Protein AF-A0A7Z8DWG6-F1 (afdb_monomer)

Solvent-accessible surface area (backbone atoms only — not comparable to full-atom values): 5266 Å² total; per-residue (Å²): 135,83,82,78,74,70,78,75,71,74,83,56,86,36,87,53,48,66,66,59,36,51,50,31,48,53,54,19,52,52,26,48,76,72,65,39,19,66,62,15,27,53,33,26,50,50,28,35,45,28,44,79,50,68,72,58,33,52,49,29,51,54,52,23,50,52,23,47,54,56,40,43,66,68,46,62,81,75,59,91,78,83,81,86,76,85,86,78,84,132

Foldseek 3Di:
DDPPPDPPPLPLPAPLPVVLLVVLQVVLVVCVVVLVLVVSLVSLVVSLSHHSDPVSNVVSVVSSVVSVVSVVVVVVVDDDDDDDDDDDDD

Nearest PDB structures (foldseek):
  2vkj-assembly1_A  TM=8.761E-01  e=1.299E+00  Thermotoga maritima
  2n8i-assembly1_A  TM=7.109E-01  e=1.860E+00  synthetic construct
  4jl0-assembly2_B  TM=5.585E-01  e=2.097E+00  Pseudomonas aeruginosa CHA

InterPro domains:
  IPR024684 Transcriptional activator PerC/bacteriophage SfV Orf40 [PF06069] (26-77)

Mean predicted aligned error: 12.07 Å

Organism: Escherichia albertii (NCBI:txid208962)

pLDDT: mean 76.03, std 17.88, range [41.34, 94.81]

Secondary structure (DSSP, 8-state):
-------------S---HHHHHHHHHHHHHHHHTT-HHHHHHHHHHHHHH---HHHHHHHHHHHHHHHHHHHHHHTTT------------

Structure (mmCIF, N/CA/C/O backbone):
data_AF-A0A7Z8DWG6-F1
#
_entry.id   AF-A0A7Z8DWG6-F1
#
loop_
_atom_site.group_PDB
_atom_site.id
_atom_site.type_sy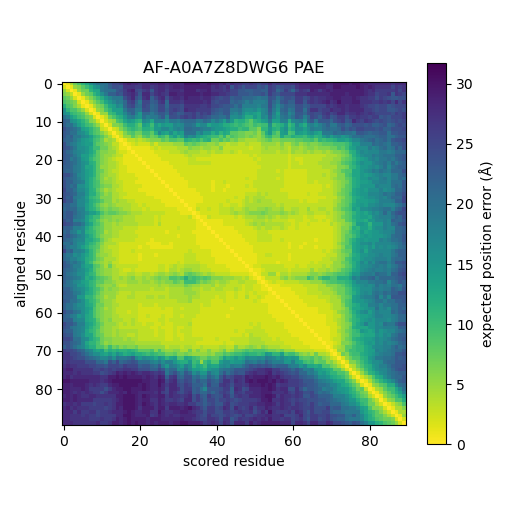mbol
_atom_site.label_atom_id
_atom_site.label_alt_id
_atom_site.label_comp_id
_atom_site.label_asym_id
_atom_site.label_entity_id
_atom_site.label_seq_id
_atom_site.pdbx_PDB_ins_code
_atom_site.Cartn_x
_atom_site.Cartn_y
_atom_site.Cartn_z
_atom_site.occupancy
_atom_site.B_iso_or_equiv
_atom_site.auth_seq_id
_atom_site.auth_comp_id
_atom_site.auth_asym_id
_atom_site.auth_atom_id
_atom_site.pdbx_PDB_model_num
ATOM 1 N N . PRO A 1 1 ? 32.491 -24.231 -23.111 1.00 46.88 1 PRO A N 1
ATOM 2 C CA . PRO A 1 1 ? 31.594 -24.209 -21.933 1.00 46.88 1 PRO A CA 1
ATOM 3 C C . PRO A 1 1 ? 30.603 -23.044 -22.043 1.00 46.88 1 PRO A C 1
ATOM 5 O O . PRO A 1 1 ? 30.936 -21.904 -21.735 1.00 46.88 1 PRO A O 1
ATOM 8 N N . VAL A 1 2 ? 29.417 -23.324 -22.584 1.00 41.34 2 VAL A N 1
ATOM 9 C CA . VAL A 1 2 ? 28.344 -22.333 -22.699 1.00 41.34 2 VAL A CA 1
ATOM 10 C C . VAL A 1 2 ? 27.669 -22.271 -21.332 1.00 41.34 2 VAL A C 1
ATOM 12 O O . VAL A 1 2 ? 27.056 -23.244 -20.902 1.00 41.34 2 VAL A O 1
ATOM 15 N N . HIS A 1 3 ? 27.849 -21.170 -20.604 1.00 52.53 3 HIS A N 1
ATOM 16 C CA . HIS A 1 3 ? 27.041 -20.898 -19.420 1.00 52.53 3 HIS A CA 1
ATOM 17 C C . HIS A 1 3 ? 25.633 -20.552 -19.908 1.00 52.53 3 HIS A C 1
ATOM 19 O O . HIS A 1 3 ? 25.331 -19.397 -20.195 1.00 52.53 3 HIS A O 1
ATOM 25 N N . GLU A 1 4 ? 24.781 -21.567 -20.041 1.00 45.75 4 GLU A N 1
ATOM 26 C CA . GLU A 1 4 ? 23.340 -21.377 -20.154 1.00 45.75 4 GLU A CA 1
ATOM 27 C C . GLU A 1 4 ? 22.857 -20.762 -18.839 1.00 45.75 4 GLU A C 1
ATOM 29 O O . GLU A 1 4 ? 22.635 -21.439 -17.830 1.00 45.75 4 GLU A O 1
ATOM 34 N N . THR A 1 5 ? 22.747 -19.437 -18.819 1.00 52.38 5 THR A N 1
ATOM 35 C CA . THR A 1 5 ? 22.010 -18.725 -17.787 1.00 52.38 5 THR A CA 1
ATOM 36 C C . THR A 1 5 ? 20.567 -19.195 -17.879 1.00 52.38 5 THR A C 1
ATOM 38 O O . THR A 1 5 ? 19.805 -18.771 -18.746 1.00 52.38 5 THR A O 1
ATOM 41 N N . ARG A 1 6 ? 20.200 -20.134 -16.995 1.00 56.34 6 ARG A N 1
ATOM 42 C CA . ARG A 1 6 ? 18.810 -20.535 -16.758 1.00 56.34 6 ARG A CA 1
ATOM 43 C C . ARG A 1 6 ? 17.957 -19.266 -16.771 1.00 56.34 6 ARG A C 1
ATOM 45 O O . ARG A 1 6 ? 18.263 -18.367 -15.981 1.00 56.34 6 ARG A O 1
ATOM 52 N N . PRO A 1 7 ? 16.922 -19.153 -17.622 1.00 48.50 7 PRO A N 1
ATOM 53 C CA . PRO A 1 7 ? 16.034 -18.013 -17.544 1.00 48.50 7 PRO A CA 1
ATOM 54 C C . PRO A 1 7 ? 15.430 -18.053 -16.146 1.00 48.50 7 PRO A C 1
ATOM 56 O O . PRO A 1 7 ? 14.701 -18.988 -15.800 1.00 48.50 7 PRO A O 1
ATOM 59 N N . VAL A 1 8 ? 15.802 -17.081 -15.310 1.00 54.38 8 VAL A N 1
ATOM 60 C CA . VAL A 1 8 ? 15.129 -16.834 -14.041 1.00 54.38 8 VAL A CA 1
ATOM 61 C C . VAL A 1 8 ? 13.703 -16.536 -14.458 1.00 54.38 8 VAL A C 1
ATOM 63 O O . VAL A 1 8 ? 13.421 -15.464 -14.986 1.00 54.38 8 VAL A O 1
ATOM 66 N N . ARG A 1 9 ? 12.829 -17.545 -14.369 1.00 56.69 9 ARG A N 1
ATOM 67 C CA . ARG A 1 9 ? 11.409 -17.379 -14.649 1.00 56.69 9 ARG A CA 1
ATOM 68 C C . ARG A 1 9 ? 10.987 -16.186 -13.809 1.00 56.69 9 ARG A C 1
ATOM 70 O O . ARG A 1 9 ? 11.048 -16.249 -12.585 1.00 56.69 9 ARG A O 1
ATOM 77 N N . ASN A 1 10 ? 10.629 -15.087 -14.460 1.00 52.81 10 ASN A N 1
ATOM 78 C CA . ASN A 1 10 ? 9.991 -13.974 -13.786 1.00 52.81 10 ASN A CA 1
ATOM 79 C C . ASN A 1 10 ? 8.647 -14.523 -13.294 1.00 52.81 10 ASN A C 1
ATOM 81 O O . ASN A 1 10 ? 7.670 -14.538 -14.030 1.00 52.81 10 ASN A O 1
ATOM 85 N N . PHE A 1 11 ? 8.615 -15.054 -12.068 1.00 56.47 11 PHE A N 1
ATOM 86 C CA . PHE A 1 11 ? 7.426 -15.613 -11.408 1.00 56.47 11 PHE A CA 1
ATOM 87 C C . PHE A 1 11 ? 6.402 -14.525 -11.035 1.00 56.47 11 PHE A C 1
ATOM 89 O O . PHE A 1 11 ? 5.473 -14.762 -10.262 1.00 56.47 11 PHE A O 1
ATOM 96 N N . TYR A 1 12 ? 6.584 -13.310 -11.544 1.00 62.38 12 TYR A N 1
ATOM 97 C CA . TYR A 1 12 ? 5.678 -12.201 -11.348 1.00 62.38 12 TYR A CA 1
ATOM 98 C C . TYR A 1 12 ? 4.525 -12.368 -12.341 1.00 62.38 12 TYR A C 1
ATOM 100 O O . TYR A 1 12 ? 4.705 -12.291 -13.549 1.00 62.38 12 TYR A O 1
ATOM 108 N N . VAL A 1 13 ? 3.349 -12.700 -11.807 1.00 65.06 13 VAL A N 1
ATOM 109 C CA . VAL A 1 13 ? 2.131 -13.040 -12.571 1.00 65.06 13 VAL A CA 1
ATOM 110 C C . VAL A 1 13 ? 1.415 -11.777 -13.092 1.00 65.06 13 VAL A C 1
ATOM 112 O O . VAL A 1 13 ? 0.362 -11.873 -13.713 1.00 65.06 13 VAL A O 1
ATOM 115 N N . GLY A 1 14 ? 1.955 -10.590 -12.807 1.00 67.69 14 GLY A N 1
ATOM 116 C CA . GLY A 1 14 ? 1.385 -9.302 -13.184 1.00 67.69 14 GLY A CA 1
ATOM 117 C C . GLY A 1 14 ? 1.615 -8.948 -14.652 1.00 67.69 14 GLY A C 1
ATOM 118 O O . GLY A 1 14 ? 2.547 -9.414 -15.303 1.00 67.69 14 GLY A O 1
ATOM 119 N N . THR A 1 15 ? 0.762 -8.076 -15.173 1.00 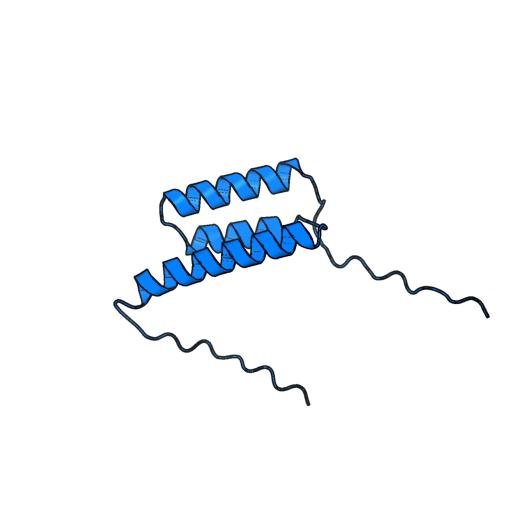77.56 15 THR A N 1
ATOM 120 C CA . THR A 1 15 ? 0.956 -7.403 -16.464 1.00 77.56 15 THR A CA 1
ATOM 121 C C . THR A 1 15 ? 1.937 -6.230 -16.365 1.00 77.56 15 THR A C 1
ATOM 123 O O . THR A 1 15 ? 2.394 -5.731 -17.392 1.00 77.56 15 THR A O 1
ATOM 126 N N . ASN A 1 16 ? 2.298 -5.815 -15.140 1.00 80.62 16 ASN A N 1
ATOM 127 C CA . ASN A 1 16 ? 3.154 -4.664 -14.837 1.00 80.62 16 ASN A CA 1
ATOM 128 C C . ASN A 1 16 ? 2.650 -3.365 -15.476 1.00 80.62 16 ASN A C 1
ATOM 130 O O . ASN A 1 16 ? 3.439 -2.470 -15.785 1.00 80.62 16 ASN A O 1
ATOM 134 N N . ASP A 1 17 ? 1.334 -3.266 -15.686 1.00 86.56 17 ASP A N 1
ATOM 135 C CA . ASP A 1 17 ? 0.719 -2.062 -16.219 1.00 86.56 17 ASP A CA 1
ATOM 136 C C . ASP A 1 17 ? 0.769 -0.960 -15.143 1.00 86.56 17 ASP A C 1
ATOM 138 O O . ASP A 1 17 ? 0.120 -1.079 -14.091 1.00 86.56 17 ASP A O 1
ATOM 142 N N . PRO A 1 18 ? 1.501 0.145 -15.384 1.00 86.19 18 PRO A N 1
ATOM 143 C CA . PRO A 1 18 ? 1.618 1.232 -14.420 1.00 86.19 18 PRO A CA 1
ATOM 144 C C . PRO A 1 18 ? 0.262 1.867 -14.082 1.00 86.19 18 PRO A C 1
ATOM 146 O O . PRO A 1 18 ? 0.086 2.391 -12.982 1.00 86.19 18 PRO A O 1
ATOM 149 N N . ARG A 1 19 ? -0.728 1.805 -14.984 1.00 90.12 19 ARG A N 1
ATOM 150 C CA . ARG A 1 19 ? -2.085 2.315 -14.737 1.00 90.12 19 ARG A CA 1
ATOM 151 C C . ARG A 1 19 ? -2.826 1.459 -13.720 1.00 90.12 19 ARG A C 1
ATOM 153 O O . ARG A 1 19 ? -3.503 2.009 -12.851 1.00 90.12 19 ARG A O 1
ATOM 160 N N . VAL A 1 20 ? -2.677 0.137 -13.801 1.00 89.81 20 VAL A N 1
ATOM 161 C CA . VAL A 1 20 ? -3.287 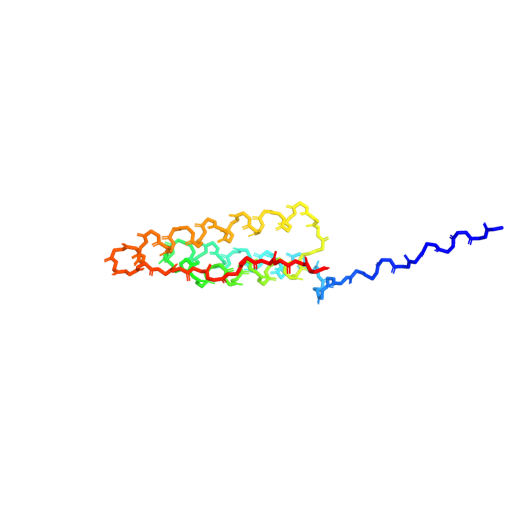-0.805 -12.853 1.00 89.81 20 VAL A CA 1
ATOM 162 C C . VAL A 1 20 ? -2.636 -0.648 -11.481 1.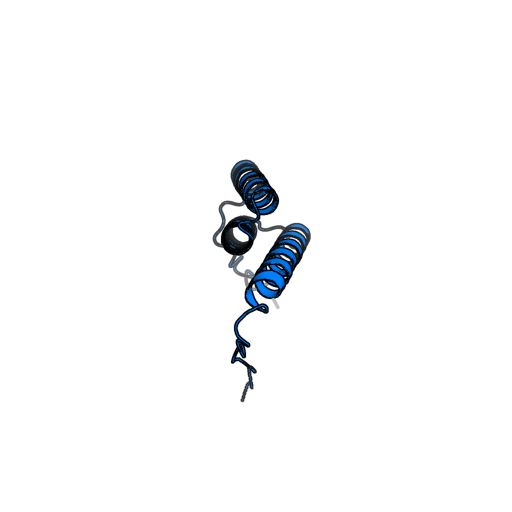00 89.81 20 VAL A C 1
ATOM 164 O O . VAL A 1 20 ? -3.343 -0.486 -10.486 1.00 89.81 20 VAL A O 1
ATOM 167 N N . ILE A 1 21 ? -1.303 -0.574 -11.429 1.00 90.69 21 ILE A N 1
ATOM 168 C CA . ILE A 1 21 ? -0.548 -0.333 -10.189 1.00 90.69 21 ILE A CA 1
ATOM 169 C C . ILE A 1 21 ? -0.977 0.991 -9.542 1.00 90.69 21 ILE A C 1
ATOM 171 O O . ILE A 1 21 ? -1.248 1.036 -8.337 1.00 90.69 21 ILE A O 1
ATOM 175 N N . LEU A 1 22 ? -1.105 2.063 -10.331 1.00 92.00 22 LEU A N 1
ATOM 176 C CA . LEU A 1 22 ? -1.553 3.368 -9.845 1.00 92.00 22 LEU A CA 1
ATOM 177 C C . LEU A 1 22 ? -3.000 3.328 -9.332 1.00 92.00 22 LEU A C 1
ATOM 179 O O . LEU A 1 22 ? -3.294 3.904 -8.283 1.00 92.00 22 LEU A O 1
ATOM 183 N N . CYS A 1 23 ? -3.903 2.648 -10.042 1.00 94.00 23 CYS A N 1
ATOM 184 C CA . CYS A 1 23 ? -5.300 2.497 -9.635 1.00 94.00 23 CYS A CA 1
ATOM 185 C C . CYS A 1 23 ? -5.416 1.748 -8.298 1.00 94.00 23 CYS A C 1
ATOM 187 O O . CYS A 1 23 ? -6.076 2.231 -7.376 1.00 94.00 23 CYS A O 1
ATOM 189 N N . LEU A 1 24 ? -4.703 0.626 -8.159 1.00 93.25 24 LEU A N 1
ATOM 190 C CA . LEU A 1 24 ? -4.655 -0.163 -6.926 1.00 93.25 24 LEU A CA 1
ATOM 191 C C . LEU A 1 24 ? -4.043 0.635 -5.769 1.00 93.25 24 LEU A C 1
ATOM 193 O O . LEU A 1 24 ? -4.568 0.610 -4.660 1.00 93.25 24 LEU A O 1
ATOM 197 N N . THR A 1 25 ? -2.980 1.398 -6.030 1.00 93.50 25 THR A N 1
ATOM 198 C CA . THR A 1 25 ? -2.342 2.274 -5.033 1.00 93.50 25 THR A CA 1
ATOM 199 C C . THR A 1 25 ? -3.330 3.313 -4.503 1.00 93.50 25 THR A C 1
ATOM 201 O O . THR A 1 25 ? -3.530 3.408 -3.294 1.00 93.50 25 THR A O 1
ATOM 204 N N . ARG A 1 26 ? -4.023 4.035 -5.396 1.00 94.69 26 ARG A N 1
ATOM 205 C CA . ARG A 1 26 ? -5.038 5.031 -5.010 1.00 94.69 26 ARG A CA 1
ATOM 206 C C . ARG A 1 26 ? -6.184 4.407 -4.219 1.00 94.69 26 ARG A C 1
ATOM 208 O O . ARG A 1 26 ? -6.612 4.960 -3.210 1.00 94.69 26 ARG A O 1
ATOM 215 N N . GLN A 1 27 ? -6.654 3.237 -4.647 1.00 93.94 27 GLN A N 1
ATOM 216 C CA . GLN A 1 27 ? -7.706 2.510 -3.942 1.00 93.94 27 GLN A CA 1
ATOM 217 C C . GLN A 1 27 ? -7.252 2.070 -2.541 1.00 93.94 27 GLN A C 1
ATOM 219 O O . GLN A 1 27 ? -8.021 2.160 -1.583 1.00 93.94 27 GLN A O 1
ATOM 224 N N . ALA A 1 28 ? -6.007 1.613 -2.393 1.00 93.19 28 ALA A N 1
ATOM 225 C CA . ALA A 1 28 ? -5.459 1.240 -1.096 1.00 93.19 28 ALA A CA 1
ATOM 226 C C . ALA A 1 28 ? -5.351 2.452 -0.156 1.00 93.19 28 ALA A C 1
ATOM 228 O O . ALA A 1 28 ? -5.715 2.349 1.015 1.00 93.19 28 ALA A O 1
ATOM 229 N N . GLU A 1 29 ? -4.924 3.606 -0.670 1.00 93.81 29 GLU A N 1
ATOM 230 C CA . GLU A 1 29 ? -4.857 4.861 0.086 1.00 93.81 29 GLU A CA 1
ATOM 231 C C . GLU A 1 29 ? -6.242 5.366 0.520 1.00 93.81 29 GLU A C 1
ATOM 233 O O . GLU A 1 29 ? -6.409 5.782 1.668 1.00 93.81 29 GLU A O 1
ATOM 238 N N . GLU A 1 30 ? -7.261 5.262 -0.338 1.00 94.81 30 GLU A N 1
ATOM 239 C CA . GLU A 1 30 ? -8.646 5.588 0.029 1.00 94.81 30 GLU A CA 1
ATOM 240 C C . GLU A 1 30 ? -9.170 4.660 1.140 1.00 94.81 30 GLU A C 1
ATOM 242 O O . GLU A 1 30 ? -9.838 5.084 2.084 1.00 94.81 30 GLU A O 1
ATOM 247 N N . LEU A 1 31 ? -8.835 3.370 1.083 1.00 92.94 31 LEU A N 1
ATOM 248 C CA . LEU A 1 31 ? -9.192 2.434 2.147 1.00 92.94 31 LEU A CA 1
ATOM 249 C C . LEU A 1 31 ? -8.435 2.734 3.452 1.00 92.94 31 LEU A C 1
ATOM 251 O O . LEU A 1 31 ? -9.011 2.576 4.532 1.00 92.94 31 LEU A O 1
ATOM 255 N N . GLU A 1 32 ? -7.179 3.189 3.380 1.00 91.12 32 GLU A N 1
ATOM 256 C CA . GLU A 1 32 ? -6.420 3.656 4.548 1.00 91.12 32 GLU A CA 1
ATOM 257 C C . GLU A 1 32 ? -7.055 4.897 5.189 1.00 91.12 32 GLU A C 1
ATOM 259 O O . GLU A 1 32 ? -7.162 4.943 6.421 1.00 91.12 32 GLU A O 1
ATOM 264 N N . SER A 1 33 ? -7.500 5.871 4.386 1.00 90.94 33 SER A N 1
ATOM 265 C CA . SER A 1 33 ? -8.139 7.098 4.884 1.00 90.94 33 SER A CA 1
ATOM 266 C C . SER A 1 33 ? -9.496 6.812 5.532 1.00 90.94 33 SER A C 1
ATOM 268 O O . SER A 1 33 ? -9.811 7.363 6.585 1.00 90.94 33 SER A O 1
ATOM 270 N N . ARG A 1 34 ? -10.247 5.847 4.988 1.00 90.69 34 ARG A N 1
ATOM 271 C CA . ARG A 1 34 ? -11.507 5.338 5.561 1.00 90.69 34 ARG A CA 1
ATOM 272 C C . ARG A 1 34 ? -11.305 4.430 6.780 1.00 90.69 34 ARG A C 1
ATOM 274 O O . ARG A 1 34 ? -12.277 3.987 7.386 1.00 90.69 34 ARG A O 1
ATOM 281 N N . GLY A 1 35 ? -10.060 4.114 7.145 1.00 88.75 35 GLY A N 1
ATOM 282 C CA . GLY A 1 35 ? -9.733 3.256 8.287 1.00 88.75 35 GLY A CA 1
ATOM 283 C C . GLY A 1 35 ? -9.978 1.759 8.060 1.00 88.75 35 GLY A C 1
ATOM 284 O O . GLY A 1 35 ? -9.923 0.978 9.013 1.00 88.75 35 GLY A O 1
ATOM 285 N N . LEU A 1 36 ? -10.216 1.335 6.816 1.00 90.69 36 LEU A N 1
ATOM 286 C CA . LEU A 1 36 ? -10.441 -0.055 6.412 1.00 90.69 36 LEU A CA 1
ATOM 287 C C . LEU A 1 36 ? -9.108 -0.776 6.157 1.00 90.69 36 LEU A C 1
ATOM 289 O O . LEU A 1 36 ? -8.864 -1.332 5.086 1.00 90.69 36 LEU A O 1
ATOM 293 N N . TYR A 1 37 ? -8.236 -0.795 7.165 1.00 89.00 37 TYR A N 1
ATOM 294 C CA . TYR A 1 37 ? -6.843 -1.223 7.014 1.00 89.00 37 TYR A CA 1
ATOM 295 C C . TYR A 1 37 ? -6.661 -2.679 6.550 1.00 89.00 37 TYR A C 1
ATOM 297 O O . TYR A 1 37 ? -5.731 -2.964 5.801 1.00 89.00 37 TYR A O 1
ATOM 305 N N . ARG A 1 38 ? -7.549 -3.609 6.934 1.00 87.56 38 ARG A N 1
ATOM 306 C CA . ARG A 1 38 ? -7.487 -5.002 6.442 1.00 87.56 38 ARG A CA 1
ATOM 307 C C . ARG A 1 38 ? -7.751 -5.085 4.937 1.00 87.56 38 ARG A C 1
ATOM 309 O O . ARG A 1 38 ? -7.035 -5.782 4.231 1.00 87.56 38 ARG A O 1
ATOM 316 N N . ARG A 1 39 ? -8.739 -4.329 4.444 1.00 89.62 39 ARG A N 1
ATOM 317 C CA . ARG A 1 39 ? -9.062 -4.257 3.010 1.00 89.62 39 ARG A CA 1
ATOM 318 C C . ARG A 1 39 ? -7.950 -3.548 2.240 1.00 89.62 39 ARG A C 1
ATOM 320 O O . ARG A 1 39 ? -7.537 -4.049 1.201 1.00 89.62 39 ARG A O 1
ATOM 327 N N . ALA A 1 40 ? -7.415 -2.453 2.784 1.00 92.44 40 ALA A N 1
ATOM 328 C CA . ALA A 1 40 ? -6.261 -1.761 2.213 1.00 92.44 40 ALA A CA 1
ATOM 329 C C . ALA A 1 40 ? -5.048 -2.698 2.065 1.00 92.44 40 ALA A C 1
ATOM 331 O O . ALA A 1 40 ? -4.432 -2.739 1.006 1.00 92.44 40 ALA A O 1
ATOM 332 N N . ALA A 1 41 ? -4.749 -3.524 3.078 1.00 91.19 41 ALA A N 1
ATOM 333 C CA . ALA A 1 41 ? -3.661 -4.504 3.019 1.00 91.19 41 ALA A CA 1
ATOM 334 C C . ALA A 1 41 ? -3.829 -5.532 1.882 1.00 91.19 41 ALA A C 1
ATOM 336 O O . ALA A 1 41 ? -2.840 -5.916 1.254 1.00 91.19 41 ALA A O 1
ATOM 337 N N . THR A 1 42 ? -5.060 -5.962 1.589 1.00 93.00 42 THR A N 1
ATOM 338 C CA . THR A 1 42 ? -5.346 -6.843 0.445 1.00 93.00 42 THR A CA 1
ATOM 339 C C . THR A 1 42 ? -5.093 -6.138 -0.887 1.00 93.00 42 THR A C 1
ATOM 341 O O . THR A 1 42 ? -4.484 -6.727 -1.777 1.00 93.00 42 THR A O 1
ATOM 344 N N . VAL A 1 43 ? -5.491 -4.869 -1.019 1.00 94.06 43 VAL A N 1
ATOM 345 C CA . VAL A 1 43 ? -5.259 -4.084 -2.245 1.00 94.06 43 VAL A CA 1
ATOM 346 C C . VAL A 1 43 ? -3.767 -3.788 -2.447 1.00 94.06 43 VAL A C 1
ATOM 348 O O . VAL A 1 43 ? -3.261 -3.948 -3.555 1.00 94.06 43 VAL A O 1
ATOM 351 N N . TRP A 1 44 ? -3.020 -3.493 -1.377 1.00 93.56 44 TRP A N 1
ATOM 352 C CA . TRP A 1 44 ? -1.556 -3.395 -1.434 1.00 93.56 44 TRP A CA 1
ATOM 353 C C . TRP A 1 44 ? -0.902 -4.696 -1.924 1.00 93.56 44 TRP A C 1
ATOM 355 O O . TRP A 1 44 ? 0.094 -4.656 -2.645 1.00 93.56 44 TRP A O 1
ATOM 365 N N . MET A 1 45 ? -1.475 -5.859 -1.591 1.00 90.69 45 MET A N 1
ATOM 366 C CA . MET A 1 45 ? -0.993 -7.140 -2.115 1.00 90.69 45 MET A CA 1
ATOM 367 C C . MET A 1 45 ? -1.340 -7.367 -3.583 1.00 90.69 45 MET A C 1
ATOM 369 O O . MET A 1 45 ? -0.554 -8.000 -4.285 1.00 90.69 45 MET A O 1
ATOM 373 N N . ALA A 1 46 ? -2.467 -6.843 -4.064 1.00 90.62 46 ALA A N 1
ATOM 374 C CA . ALA A 1 46 ? -2.777 -6.841 -5.489 1.00 90.62 46 ALA A CA 1
ATOM 375 C C . ALA A 1 46 ? -1.772 -5.968 -6.263 1.00 90.62 46 ALA A C 1
ATOM 377 O O . ALA A 1 46 ? -1.185 -6.448 -7.228 1.00 90.62 46 ALA A O 1
ATOM 378 N N . ALA A 1 47 ? -1.473 -4.755 -5.775 1.00 90.31 47 ALA A N 1
ATOM 379 C CA . ALA A 1 47 ? -0.467 -3.871 -6.380 1.00 90.31 47 ALA A CA 1
ATOM 380 C C . ALA A 1 47 ? 0.932 -4.514 -6.408 1.00 90.31 47 ALA A C 1
ATOM 382 O O . ALA A 1 47 ? 1.644 -4.441 -7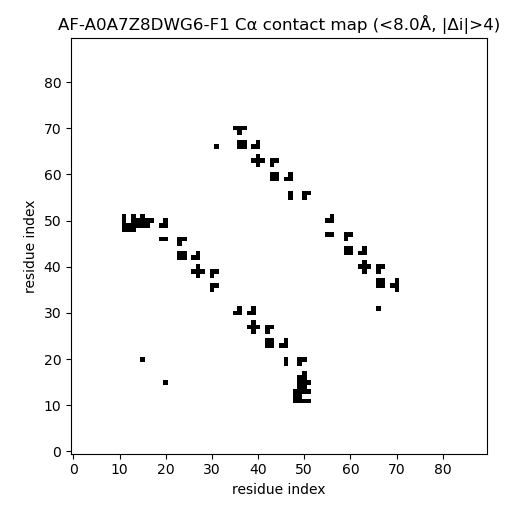.406 1.00 90.31 47 ALA A O 1
ATOM 383 N N . PHE A 1 48 ? 1.306 -5.228 -5.342 1.00 88.31 48 PHE A N 1
ATOM 384 C CA . PHE A 1 48 ? 2.542 -6.011 -5.297 1.00 88.31 48 PHE A CA 1
ATOM 385 C C . PHE A 1 48 ? 2.580 -7.146 -6.321 1.00 88.31 48 PHE A C 1
ATOM 387 O O . PHE A 1 48 ? 3.638 -7.430 -6.871 1.00 88.31 48 PHE A O 1
ATOM 394 N N . ARG A 1 49 ? 1.466 -7.845 -6.553 1.00 85.19 49 ARG A N 1
ATOM 395 C CA . ARG A 1 49 ? 1.416 -8.925 -7.552 1.00 85.19 49 ARG A CA 1
ATOM 396 C C . ARG A 1 49 ? 1.517 -8.377 -8.972 1.00 85.19 49 ARG A C 1
ATOM 398 O O . ARG A 1 49 ? 2.078 -9.062 -9.818 1.00 85.19 49 ARG A O 1
ATOM 405 N N . GLU A 1 50 ? 1.023 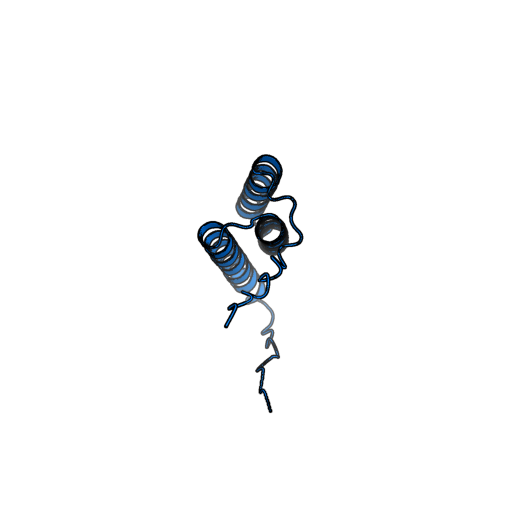-7.160 -9.178 1.00 86.12 50 GLU A N 1
ATOM 406 C CA . GLU A 1 50 ? 1.065 -6.451 -10.452 1.00 86.12 50 GLU A CA 1
ATOM 407 C C . GLU A 1 50 ? 2.459 -5.879 -10.770 1.00 86.12 50 GLU A C 1
ATOM 409 O O . GLU A 1 50 ? 2.895 -5.947 -11.911 1.00 86.12 50 GLU A O 1
ATOM 414 N N . SER A 1 51 ? 3.184 -5.362 -9.772 1.00 83.31 51 SER A N 1
ATOM 415 C CA . SER A 1 51 ? 4.505 -4.741 -9.965 1.00 83.31 51 SER A CA 1
ATOM 416 C C . SER A 1 51 ? 5.649 -5.746 -10.114 1.00 83.31 51 SER A C 1
ATOM 418 O O . SER A 1 51 ? 5.805 -6.681 -9.318 1.00 83.31 51 SER A O 1
ATOM 420 N N . HIS A 1 52 ? 6.516 -5.500 -11.099 1.00 82.06 52 HIS A N 1
ATOM 421 C CA . HIS A 1 52 ? 7.746 -6.270 -11.333 1.00 82.06 52 HIS A CA 1
ATOM 422 C C . HIS A 1 52 ? 9.004 -5.573 -10.788 1.00 82.06 52 HIS A C 1
ATOM 424 O O . HIS A 1 52 ? 10.090 -6.150 -10.809 1.00 82.06 52 HIS A O 1
ATOM 430 N N . SER A 1 53 ? 8.876 -4.350 -10.267 1.00 83.75 53 SER A N 1
ATOM 431 C CA . SER A 1 53 ? 10.001 -3.582 -9.732 1.00 83.75 53 SER A CA 1
ATOM 432 C C . SER A 1 53 ? 10.241 -3.911 -8.259 1.00 83.75 53 SER A C 1
ATOM 434 O O . SER A 1 53 ? 9.404 -3.646 -7.397 1.00 83.75 53 SER A O 1
ATOM 436 N N . GLN A 1 54 ? 11.411 -4.466 -7.934 1.00 80.44 54 GLN A N 1
ATOM 437 C CA . GLN A 1 54 ? 11.784 -4.794 -6.554 1.00 80.44 54 GLN A CA 1
ATOM 438 C C . GLN A 1 54 ?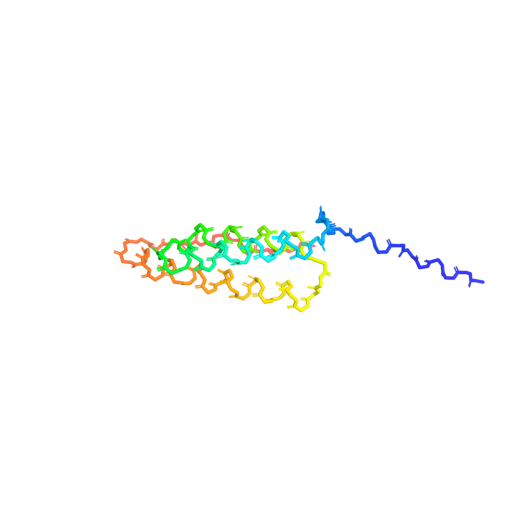 11.637 -3.623 -5.550 1.00 80.44 54 GLN A C 1
ATOM 440 O O . GLN A 1 54 ? 11.091 -3.859 -4.467 1.00 80.44 54 GLN A O 1
ATOM 445 N N . PRO A 1 55 ? 12.063 -2.374 -5.845 1.00 84.81 55 PRO A N 1
ATOM 446 C CA . PRO A 1 55 ? 11.862 -1.258 -4.917 1.00 84.81 55 PRO A CA 1
ATOM 447 C C . PRO A 1 55 ? 10.381 -0.915 -4.690 1.00 84.81 55 PRO A C 1
ATOM 449 O O . PRO A 1 55 ? 9.990 -0.635 -3.556 1.00 84.81 55 PRO A O 1
ATOM 452 N N . GLU A 1 56 ? 9.534 -0.994 -5.720 1.00 84.88 56 GLU A N 1
ATOM 453 C CA . GLU A 1 56 ? 8.087 -0.775 -5.571 1.00 84.88 56 GLU A CA 1
ATOM 454 C C . GLU A 1 56 ? 7.440 -1.878 -4.733 1.00 84.88 56 GLU A C 1
ATOM 456 O O . GLU A 1 56 ? 6.670 -1.608 -3.813 1.00 84.88 56 GLU A O 1
ATOM 461 N N . ARG A 1 57 ? 7.820 -3.133 -4.983 1.00 84.06 57 ARG A N 1
ATOM 462 C CA . ARG A 1 57 ? 7.359 -4.291 -4.212 1.00 84.06 57 ARG A CA 1
ATOM 463 C C . ARG A 1 57 ? 7.676 -4.144 -2.726 1.00 84.06 57 ARG A C 1
ATOM 465 O O . ARG A 1 57 ? 6.804 -4.382 -1.891 1.00 84.06 57 ARG A O 1
ATOM 472 N N . ASN A 1 58 ? 8.886 -3.698 -2.391 1.00 89.94 58 ASN A N 1
ATOM 473 C CA . ASN A 1 58 ? 9.272 -3.425 -1.006 1.00 89.94 58 ASN A CA 1
ATOM 474 C C . ASN A 1 58 ? 8.415 -2.305 -0.389 1.00 89.94 58 ASN A C 1
ATOM 476 O O . ASN A 1 58 ? 8.004 -2.414 0.768 1.00 89.94 58 ASN A O 1
ATOM 480 N N . ASN A 1 59 ? 8.085 -1.263 -1.161 1.00 91.50 59 ASN A N 1
ATOM 481 C CA . ASN A 1 59 ? 7.185 -0.195 -0.718 1.00 91.50 59 ASN A CA 1
ATOM 482 C C . ASN A 1 59 ? 5.781 -0.737 -0.401 1.00 91.50 59 ASN A C 1
ATOM 484 O O . ASN A 1 59 ? 5.258 -0.496 0.689 1.00 91.50 59 ASN A O 1
ATOM 488 N N . PHE A 1 60 ? 5.205 -1.540 -1.300 1.00 90.81 60 PHE A N 1
ATOM 489 C CA . PHE A 1 60 ? 3.887 -2.145 -1.098 1.00 90.81 60 PHE A CA 1
ATOM 490 C C . PHE A 1 60 ? 3.852 -3.075 0.116 1.00 90.81 60 PHE A C 1
ATOM 492 O O . PHE A 1 60 ? 2.885 -3.050 0.880 1.00 90.81 60 PHE A O 1
ATOM 499 N N . LEU A 1 61 ? 4.918 -3.846 0.354 1.00 90.62 61 LEU A N 1
ATOM 500 C CA . LEU A 1 61 ? 5.044 -4.666 1.559 1.00 90.62 61 LEU A CA 1
ATOM 501 C C . LEU A 1 61 ? 5.090 -3.812 2.833 1.00 90.62 61 LEU A C 1
ATOM 503 O O . LEU A 1 61 ? 4.352 -4.100 3.776 1.00 90.62 61 LEU A O 1
ATOM 507 N N . ALA A 1 62 ? 5.871 -2.728 2.848 1.00 91.62 62 ALA A N 1
ATOM 508 C CA . ALA A 1 62 ? 5.938 -1.815 3.990 1.00 91.62 62 ALA A CA 1
ATOM 509 C C . ALA A 1 62 ? 4.583 -1.132 4.271 1.00 91.62 62 ALA A C 1
ATOM 511 O O . ALA A 1 62 ? 4.167 -0.985 5.425 1.00 91.62 62 ALA A O 1
ATOM 512 N N . ARG A 1 63 ? 3.854 -0.740 3.218 1.00 91.94 63 ARG A N 1
ATOM 513 C CA . ARG A 1 63 ? 2.498 -0.173 3.317 1.00 91.94 63 ARG A CA 1
ATOM 514 C C . ARG A 1 63 ? 1.493 -1.187 3.856 1.00 91.94 63 ARG A C 1
ATOM 516 O O . ARG A 1 63 ? 0.745 -0.883 4.788 1.00 91.94 63 ARG A O 1
ATOM 523 N N . ARG A 1 64 ? 1.527 -2.415 3.339 1.00 90.81 64 ARG A N 1
ATOM 524 C CA . ARG A 1 64 ? 0.708 -3.527 3.827 1.00 90.81 64 ARG A CA 1
ATOM 525 C C . ARG A 1 64 ? 0.972 -3.809 5.303 1.00 90.81 64 ARG A C 1
ATOM 527 O O . ARG A 1 64 ? 0.025 -3.928 6.076 1.00 90.81 64 ARG A O 1
ATOM 534 N N . GLU A 1 65 ? 2.234 -3.897 5.712 1.00 90.38 65 GLU A N 1
ATOM 535 C CA . GLU A 1 65 ? 2.591 -4.136 7.110 1.00 90.38 65 GLU A CA 1
ATOM 536 C C . GLU A 1 65 ? 2.059 -3.016 8.014 1.00 90.38 65 GLU A C 1
ATOM 538 O O . GLU A 1 65 ? 1.447 -3.282 9.050 1.00 90.38 65 GLU A O 1
ATOM 543 N N . ARG A 1 66 ? 2.199 -1.753 7.592 1.00 90.25 66 ARG A N 1
ATOM 544 C CA . ARG A 1 66 ? 1.639 -0.600 8.308 1.00 90.25 66 ARG A CA 1
ATOM 545 C C . ARG A 1 66 ? 0.123 -0.711 8.471 1.00 90.25 66 ARG A C 1
ATOM 547 O O . ARG A 1 66 ? -0.383 -0.463 9.567 1.00 90.25 66 ARG A O 1
ATOM 554 N N . CYS A 1 67 ? -0.591 -1.096 7.415 1.00 89.25 67 CYS A N 1
ATOM 555 C CA . CYS A 1 67 ? -2.024 -1.375 7.473 1.00 89.25 67 CYS A CA 1
ATOM 556 C C . CYS A 1 67 ? -2.344 -2.462 8.505 1.00 89.25 67 CYS A C 1
ATOM 558 O O . CYS A 1 67 ? -3.188 -2.260 9.378 1.00 89.25 67 CYS A O 1
ATOM 560 N N . LEU A 1 68 ? -1.637 -3.592 8.460 1.00 87.06 68 LEU A N 1
ATOM 561 C CA . LEU A 1 68 ? -1.863 -4.700 9.385 1.00 87.06 68 LEU A CA 1
ATOM 562 C C . LEU A 1 68 ? -1.588 -4.293 10.836 1.00 87.06 68 LEU A C 1
ATOM 564 O O . LEU A 1 68 ? -2.438 -4.541 11.689 1.00 87.06 68 LEU A O 1
ATOM 568 N N . ARG A 1 69 ? -0.496 -3.569 11.110 1.00 87.44 69 ARG A N 1
ATOM 569 C CA . ARG A 1 69 ? -0.186 -3.025 12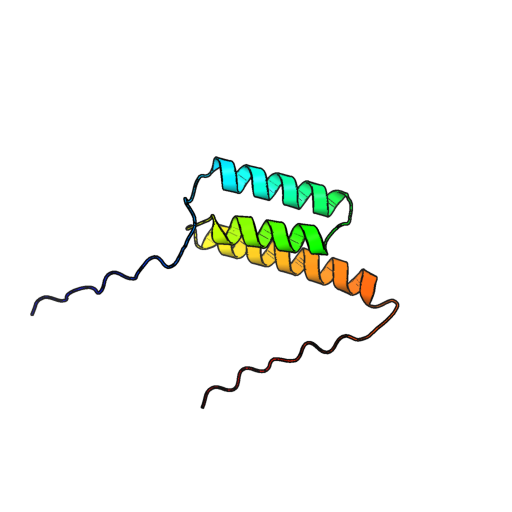.445 1.00 87.44 69 ARG A CA 1
ATOM 570 C C . ARG A 1 69 ? -1.282 -2.081 12.954 1.00 87.44 69 ARG A C 1
ATOM 572 O O . ARG A 1 69 ? -1.687 -2.191 14.108 1.00 87.44 69 ARG A O 1
ATOM 579 N N . LYS A 1 70 ? -1.801 -1.180 12.110 1.00 82.88 70 LYS A N 1
ATOM 580 C CA . LYS A 1 70 ? -2.919 -0.282 12.472 1.00 82.88 70 LYS A CA 1
ATOM 581 C C . LYS A 1 70 ? -4.223 -1.046 12.711 1.00 82.88 70 LYS A C 1
ATOM 583 O O . LYS A 1 70 ? -4.972 -0.705 13.622 1.00 82.88 70 LYS A O 1
ATOM 588 N N . SER A 1 71 ? -4.486 -2.080 11.912 1.00 78.44 71 SER A N 1
ATOM 589 C CA . SER A 1 71 ? -5.660 -2.940 12.077 1.00 78.44 71 SER A CA 1
ATOM 590 C C . SER A 1 71 ? -5.580 -3.785 13.348 1.00 78.44 71 SER A C 1
ATOM 592 O O . SER A 1 71 ? -6.577 -3.921 14.046 1.00 78.44 71 SER A O 1
ATOM 594 N N . SER A 1 72 ? -4.385 -4.286 13.675 1.00 67.81 72 SER A N 1
ATOM 595 C CA . SER A 1 72 ? -4.113 -5.077 14.870 1.00 67.81 72 SER A CA 1
ATOM 596 C C . SER A 1 72 ? -4.241 -4.224 16.126 1.00 67.81 72 SER A C 1
ATOM 598 O O . SER A 1 72 ? -4.965 -4.609 17.025 1.00 67.81 72 SER A O 1
ATOM 600 N N . LYS A 1 73 ? -3.706 -2.994 16.153 1.00 59.59 73 LYS A N 1
ATOM 601 C CA . LYS A 1 73 ? -3.924 -2.060 17.279 1.00 59.59 73 LYS A CA 1
ATOM 602 C C . LYS A 1 73 ? -5.402 -1.754 17.555 1.00 59.59 73 LYS A C 1
ATOM 604 O O . LYS A 1 73 ? -5.751 -1.489 18.696 1.00 59.59 73 LYS A O 1
ATOM 609 N N . ARG A 1 74 ? -6.263 -1.785 16.530 1.00 54.25 74 ARG A N 1
ATOM 610 C CA . ARG A 1 74 ? -7.723 -1.650 16.689 1.00 54.25 74 ARG A CA 1
ATOM 611 C C . ARG A 1 74 ? -8.419 -2.961 17.070 1.00 54.25 74 ARG A C 1
ATOM 613 O O . ARG A 1 74 ? -9.501 -2.906 17.629 1.00 54.25 74 ARG A O 1
ATOM 620 N N . ALA A 1 75 ? -7.835 -4.114 16.747 1.00 51.09 75 ALA A N 1
ATOM 621 C CA . ALA A 1 75 ? -8.361 -5.436 17.102 1.00 51.09 75 ALA A CA 1
ATOM 622 C C . ALA A 1 75 ? -7.866 -5.932 18.477 1.00 51.09 75 ALA A C 1
ATOM 624 O O . ALA A 1 75 ? -8.538 -6.725 19.124 1.00 51.09 75 ALA A O 1
ATOM 625 N N . ALA A 1 76 ? -6.720 -5.430 18.941 1.00 48.97 76 ALA A N 1
ATOM 626 C CA . ALA A 1 76 ? -6.099 -5.741 20.226 1.00 48.97 76 ALA A CA 1
ATOM 627 C C . ALA A 1 76 ? -6.817 -5.092 21.422 1.00 48.97 76 ALA A C 1
ATOM 629 O O . ALA A 1 76 ? -6.422 -5.317 22.558 1.00 48.97 76 ALA A O 1
ATOM 630 N N . SER A 1 77 ? -7.897 -4.334 21.197 1.00 48.47 77 SER A N 1
ATOM 631 C CA . SER A 1 77 ? -8.846 -3.989 22.260 1.00 48.47 77 SER A CA 1
ATOM 632 C C . SER A 1 77 ? -9.828 -5.132 22.567 1.00 48.47 77 SER A C 1
ATOM 634 O O . SER A 1 77 ? -10.891 -4.863 23.118 1.00 48.47 77 SER A O 1
ATOM 636 N N . GLY A 1 78 ? -9.531 -6.377 22.168 1.00 48.56 78 GLY A N 1
ATOM 637 C CA . GLY A 1 78 ? -10.456 -7.496 22.339 1.00 48.56 78 GLY A CA 1
ATOM 638 C C . GLY A 1 78 ? -9.825 -8.879 22.421 1.00 48.56 78 GLY A C 1
ATOM 639 O O . GLY A 1 78 ? -10.174 -9.597 23.339 1.00 48.56 78 GLY A O 1
ATOM 640 N N . GLU A 1 79 ? -8.905 -9.276 21.538 1.00 45.62 79 GLU A N 1
ATOM 641 C CA . GLU A 1 79 ? -8.438 -10.674 21.540 1.00 45.62 79 GLU A CA 1
ATOM 642 C C . GLU A 1 79 ? -7.050 -10.832 20.908 1.00 45.62 79 GLU A C 1
ATOM 644 O O . GLU A 1 79 ? -6.766 -10.373 19.799 1.00 45.62 79 GLU A O 1
ATOM 649 N N . GLU A 1 80 ? -6.181 -11.480 21.673 1.00 53.62 80 GLU A N 1
ATOM 650 C CA . GLU A 1 80 ? -4.824 -11.897 21.357 1.00 53.62 80 GLU A CA 1
ATOM 651 C C . GLU A 1 80 ? -4.847 -13.011 20.298 1.00 53.62 80 GLU A C 1
ATOM 653 O O . GLU A 1 80 ? -5.199 -14.153 20.577 1.00 53.62 80 GLU A O 1
ATOM 658 N N . TRP A 1 81 ? -4.482 -12.687 19.056 1.00 51.53 81 TRP A N 1
ATOM 659 C CA . TRP A 1 81 ? -4.342 -13.681 17.989 1.00 51.53 81 TRP A CA 1
ATOM 660 C C . TRP A 1 81 ? -2.867 -14.059 17.827 1.00 51.53 81 TRP A C 1
ATOM 662 O O . TRP A 1 81 ? -2.097 -13.337 17.190 1.00 51.53 81 TRP A O 1
ATOM 672 N N . TYR A 1 82 ? -2.481 -15.209 18.386 1.00 53.06 82 TYR A N 1
ATOM 673 C CA . TYR A 1 82 ? -1.224 -15.889 18.066 1.00 53.06 82 TYR A CA 1
ATOM 674 C C . TYR A 1 82 ? -1.238 -16.293 16.584 1.00 53.06 82 TYR A C 1
ATOM 676 O O . TYR A 1 82 ? -1.980 -17.185 16.176 1.00 53.06 82 TYR A O 1
ATOM 684 N N . LEU A 1 83 ? -0.420 -15.641 15.755 1.00 53.81 83 LEU A N 1
ATOM 685 C CA . LEU A 1 83 ? -0.170 -16.098 14.387 1.00 53.81 83 LEU A CA 1
ATOM 686 C C . LEU A 1 83 ? 0.838 -17.250 14.433 1.00 53.81 83 LEU A C 1
ATOM 688 O O . LEU A 1 83 ? 2.044 -17.037 14.538 1.00 53.81 83 LEU A O 1
ATOM 692 N N . SER A 1 84 ? 0.322 -18.476 14.364 1.00 57.88 84 SER A N 1
ATOM 693 C CA . SER A 1 84 ? 1.106 -19.686 14.128 1.00 57.88 84 SER A CA 1
ATOM 694 C C . SER A 1 84 ? 1.856 -19.601 12.797 1.00 57.88 84 SER A C 1
ATOM 696 O O . SER A 1 84 ? 1.263 -19.295 11.763 1.00 57.88 84 SER A O 1
ATOM 698 N N . GLY A 1 85 ? 3.148 -19.935 12.819 1.00 50.94 85 GLY A N 1
ATOM 699 C CA . GLY A 1 85 ? 3.917 -20.192 11.603 1.00 50.94 85 GLY A CA 1
ATOM 700 C C . GLY A 1 85 ? 5.417 -19.938 11.721 1.00 50.94 85 GLY A C 1
ATOM 701 O O . GLY A 1 85 ? 5.958 -19.178 10.924 1.00 50.94 85 GLY A O 1
ATOM 702 N N . ASN A 1 86 ? 6.104 -20.582 12.671 1.00 49.88 86 ASN A N 1
ATOM 703 C CA . ASN A 1 86 ? 7.552 -20.763 12.549 1.00 49.88 86 ASN A CA 1
ATOM 704 C C . ASN A 1 86 ? 7.806 -21.792 11.440 1.00 49.88 86 ASN A C 1
ATOM 706 O O . ASN A 1 86 ? 7.478 -22.966 11.593 1.00 49.88 86 ASN A O 1
ATOM 710 N N . PHE A 1 87 ? 8.381 -21.354 10.323 1.00 49.31 87 PHE A N 1
ATOM 711 C CA . PHE A 1 87 ? 8.882 -22.252 9.289 1.00 49.31 87 PHE A CA 1
ATOM 712 C C . PHE A 1 87 ? 10.200 -22.871 9.779 1.00 49.31 87 PHE A C 1
ATOM 714 O O . PHE A 1 87 ? 11.208 -22.174 9.870 1.00 49.31 87 PHE A O 1
ATOM 721 N N . VAL A 1 88 ? 10.190 -24.161 10.120 1.00 49.97 88 VAL A N 1
ATOM 722 C CA . VAL A 1 88 ? 11.403 -24.957 10.361 1.00 4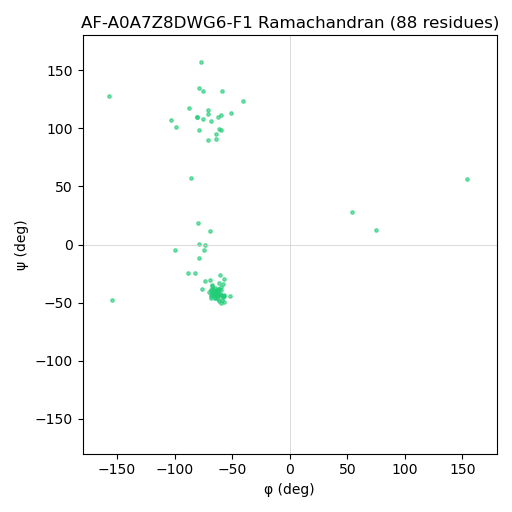9.97 88 VAL A CA 1
ATOM 723 C C . VAL A 1 88 ? 11.608 -25.826 9.124 1.00 49.97 88 VAL A C 1
ATOM 725 O O . VAL A 1 88 ? 10.825 -26.739 8.875 1.00 49.97 88 VAL A O 1
ATOM 728 N N . GLY A 1 89 ? 12.606 -25.489 8.307 1.00 62.25 89 GLY A N 1
ATOM 729 C CA . GLY A 1 89 ? 13.064 -26.353 7.219 1.00 62.25 89 GLY A CA 1
ATOM 730 C C . GLY A 1 89 ? 13.877 -27.510 7.793 1.00 62.25 89 GLY A C 1
ATOM 731 O O . GLY A 1 89 ? 14.721 -27.278 8.659 1.00 62.25 89 GLY A O 1
ATOM 732 N N . ALA A 1 90 ? 13.566 -28.726 7.344 1.00 48.97 90 ALA A N 1
ATOM 733 C CA . ALA A 1 90 ? 14.341 -29.940 7.590 1.00 48.97 90 ALA A CA 1
ATOM 734 C C . ALA A 1 90 ? 15.584 -29.997 6.692 1.00 48.97 90 ALA A C 1
ATOM 736 O O . ALA A 1 90 ? 15.512 -29.449 5.565 1.00 48.97 90 ALA A O 1
#

Sequence (90 aa):
PVHETRPVRNFYVGTNDPRVILCLTRQAEELESRGLYRRAATVWMAAFRESHSQPERNNFLARRERCLRKSSKRAASGEEWYLSGNFVGA

Radius of gyration: 17.19 Å; Cα contacts (8 Å, |Δi|>4): 77; chains: 1; bounding box: 43×37×45 Å